Protein AF-A0A1I7XI02-F1 (afdb_monomer)

pLDDT: mean 79.26, std 11.62, range [42.19, 91.25]

Organism: Heterorhabditis bacteriophora (NCBI:txid37862)

Sequence (81 aa):
MSRLLRSCVTRMALHRTVELNQEFGIVKDRPRSGRHRSVNTSVRKMVMKRILRVNNRSMRKMASDLNISPKSMRRVIKHEL

Nearest PDB structures (foldseek):
  7s03-assembly1_A-2  TM=5.147E-01  e=2.717E-01  Homo sapiens
  7fby-assembly1_A  TM=8.026E-01  e=2.574E+00  Pyrococcus horikoshii OT3
  1hlv-assembly1_A  TM=7.066E-01  e=3.354E+00  Homo sapiens
  6p0u-assembly1_B  TM=4.697E-01  e=2.410E+00  Escherichia coli K-12
  7nrd-assembly1_Sh  TM=3.899E-01  e=1.850E+00  Saccharomyces cerevisiae S288C

Mean predicted aligned error: 13.02 Å

Structure (mmCIF, N/CA/C/O backbone):
data_AF-A0A1I7XI02-F1
#
_entry.id   AF-A0A1I7XI02-F1
#
loop_
_atom_site.group_PDB
_atom_site.id
_atom_site.type_symbol
_atom_site.label_atom_id
_atom_site.label_alt_id
_atom_site.label_comp_id
_atom_site.label_asym_id
_atom_site.label_entity_id
_atom_site.label_seq_id
_atom_site.pdbx_PDB_ins_code
_atom_site.Cartn_x
_atom_site.Cartn_y
_atom_site.Cartn_z
_atom_site.occupancy
_atom_site.B_iso_or_equiv
_atom_site.auth_seq_id
_atom_site.auth_comp_id
_atom_site.auth_asym_id
_atom_site.auth_atom_id
_atom_site.pdbx_PDB_model_num
ATOM 1 N N . MET A 1 1 ? -28.392 20.608 33.832 1.00 42.19 1 MET A N 1
ATOM 2 C CA . MET A 1 1 ? -29.370 19.609 33.341 1.00 42.19 1 MET A CA 1
ATOM 3 C C . MET A 1 1 ? -28.710 18.713 32.298 1.00 42.19 1 MET A C 1
ATOM 5 O O . MET A 1 1 ? -28.844 18.962 31.107 1.00 42.19 1 MET A O 1
ATOM 9 N N . SER A 1 2 ? -27.991 17.677 32.725 1.00 43.25 2 SER A N 1
ATOM 10 C CA . SER A 1 2 ? -27.427 16.676 31.810 1.00 43.25 2 SER A CA 1
ATOM 11 C C . SER A 1 2 ? -28.390 15.497 31.800 1.00 43.25 2 SER A C 1
ATOM 13 O O . SER A 1 2 ? -28.428 14.714 32.747 1.00 43.25 2 SER A O 1
ATOM 15 N N . ARG A 1 3 ? -29.270 15.454 30.794 1.00 49.22 3 ARG A N 1
ATOM 16 C CA . ARG A 1 3 ? -30.272 14.395 30.647 1.00 49.22 3 ARG A CA 1
ATOM 17 C C . ARG A 1 3 ? -29.581 13.033 30.628 1.00 49.22 3 ARG A C 1
ATOM 19 O O . ARG A 1 3 ? -28.582 12.837 29.943 1.00 49.22 3 ARG A O 1
ATOM 26 N N . LEU A 1 4 ? -30.161 12.124 31.400 1.00 51.94 4 LEU A N 1
ATOM 27 C CA . LEU A 1 4 ? -29.817 10.718 31.531 1.00 51.94 4 LEU A CA 1
ATOM 28 C C . LEU A 1 4 ? -29.693 10.052 30.153 1.00 51.94 4 LEU A C 1
ATOM 30 O O . LEU A 1 4 ? -30.691 9.633 29.569 1.00 51.94 4 LEU A O 1
ATOM 34 N N . LEU A 1 5 ? -28.470 9.876 29.660 1.00 54.78 5 LEU A N 1
ATOM 35 C CA . LEU A 1 5 ? -28.200 8.811 28.704 1.00 54.78 5 LEU A CA 1
ATOM 36 C C . LEU A 1 5 ? -28.079 7.522 29.511 1.00 54.78 5 LEU A C 1
ATOM 38 O O . LEU A 1 5 ? -26.999 7.141 29.963 1.00 54.78 5 LEU A O 1
ATOM 42 N N . ARG A 1 6 ? -29.230 6.871 29.708 1.00 56.62 6 ARG A N 1
ATOM 43 C CA . ARG A 1 6 ? -29.382 5.491 30.189 1.00 56.62 6 ARG A CA 1
ATOM 44 C C . ARG A 1 6 ? -28.807 4.541 29.133 1.00 56.62 6 ARG A C 1
ATOM 46 O O . ARG A 1 6 ? -29.528 3.814 28.464 1.00 56.62 6 ARG A O 1
ATOM 53 N N . SER A 1 7 ? -27.507 4.654 28.906 1.00 62.50 7 SER A N 1
ATOM 54 C CA . SER A 1 7 ? -26.765 3.916 27.898 1.00 62.50 7 SER A CA 1
ATOM 55 C C . SER A 1 7 ? -26.002 2.798 28.595 1.00 62.50 7 SER A C 1
ATOM 57 O O . SER A 1 7 ? -25.410 3.007 29.653 1.00 62.50 7 SER A O 1
ATOM 59 N N . CYS A 1 8 ? -26.029 1.599 28.022 1.00 70.25 8 CYS A N 1
ATOM 60 C CA . CYS A 1 8 ? -25.286 0.430 28.495 1.00 70.25 8 CYS A CA 1
ATOM 61 C C . CYS A 1 8 ? -23.783 0.577 28.183 1.00 70.25 8 CYS A C 1
ATOM 63 O O . CYS A 1 8 ? -23.160 -0.323 27.628 1.00 70.25 8 CYS A O 1
ATOM 65 N N . VAL A 1 9 ? -23.218 1.754 28.445 1.00 71.06 9 VAL A N 1
ATOM 66 C CA . VAL A 1 9 ? -21.853 2.136 28.094 1.00 71.06 9 VAL A CA 1
ATOM 67 C C . VAL A 1 9 ? -21.049 2.208 29.380 1.00 71.06 9 VAL A C 1
ATOM 69 O O . VAL A 1 9 ? -21.476 2.790 30.377 1.00 71.06 9 VAL A O 1
ATOM 72 N N . THR A 1 10 ? -19.872 1.591 29.378 1.00 84.56 10 THR A N 1
ATOM 73 C CA . THR A 1 10 ? -18.998 1.608 30.549 1.00 84.56 10 THR A CA 1
ATOM 74 C C . THR A 1 10 ? -18.602 3.046 30.887 1.00 84.56 10 THR A C 1
ATOM 76 O O . THR A 1 10 ? -18.258 3.840 30.011 1.00 84.56 10 THR A O 1
ATOM 79 N N . ARG A 1 11 ? -18.605 3.389 32.181 1.00 83.31 11 ARG A N 1
ATOM 80 C CA . ARG A 1 11 ? -18.226 4.725 32.686 1.00 83.31 11 ARG A CA 1
ATOM 81 C C . ARG A 1 11 ? -16.867 5.195 32.144 1.00 83.31 11 ARG A C 1
ATOM 83 O O . ARG A 1 11 ? -16.681 6.373 31.867 1.00 83.31 11 ARG A O 1
ATOM 90 N N . MET A 1 12 ? -15.945 4.255 31.940 1.00 86.06 12 MET A N 1
ATOM 91 C CA . MET A 1 12 ? -14.625 4.505 31.361 1.00 86.06 12 MET A CA 1
ATOM 92 C C . MET A 1 12 ? -14.681 4.903 29.876 1.00 86.06 12 MET A C 1
ATOM 94 O O . MET A 1 12 ? -13.914 5.761 29.452 1.00 86.06 12 MET A O 1
ATOM 98 N N . ALA A 1 13 ? -15.583 4.314 29.083 1.00 82.31 13 ALA A N 1
ATOM 99 C CA . ALA A 1 13 ? -15.781 4.713 27.691 1.00 82.31 13 ALA A CA 1
ATOM 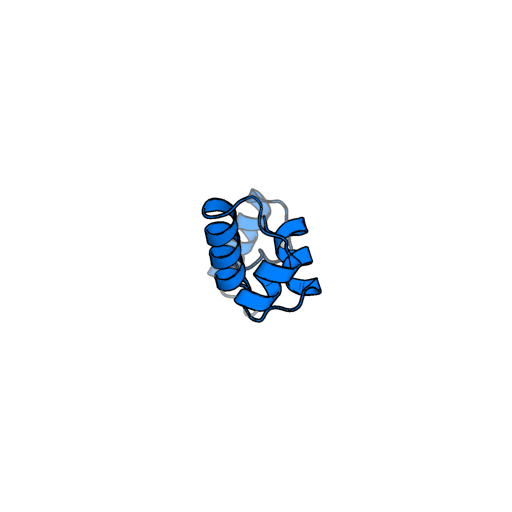100 C C . ALA A 1 13 ? -16.367 6.129 27.601 1.00 82.31 13 ALA A C 1
ATOM 102 O O . ALA A 1 13 ? -15.856 6.936 26.833 1.00 82.31 13 ALA A O 1
ATOM 103 N N . LEU A 1 14 ? -17.346 6.461 28.455 1.00 85.06 14 LEU A N 1
ATOM 104 C CA . LEU A 1 14 ? -17.900 7.819 28.536 1.00 85.06 14 LEU A CA 1
ATOM 105 C C . LEU A 1 14 ? -16.826 8.865 28.862 1.00 85.06 14 LEU A C 1
ATOM 107 O O . LEU A 1 14 ? -16.758 9.889 28.188 1.00 85.06 14 LEU A O 1
ATOM 111 N N . HIS A 1 15 ? -15.971 8.595 29.852 1.00 85.00 15 HIS A N 1
ATOM 112 C CA . HIS A 1 15 ? -14.892 9.513 30.231 1.00 85.00 15 HIS A CA 1
ATOM 113 C C . HIS A 1 15 ? -13.936 9.783 29.065 1.00 85.00 15 HIS A C 1
ATOM 115 O O . HIS A 1 15 ? -13.691 10.935 28.721 1.00 85.00 15 HIS A O 1
ATOM 121 N N . ARG A 1 16 ? -13.491 8.716 28.386 1.00 81.81 16 ARG A N 1
ATOM 122 C CA . ARG A 1 16 ? -12.606 8.820 27.217 1.00 81.81 16 ARG A CA 1
ATOM 123 C C . ARG A 1 16 ? -13.244 9.623 26.087 1.00 81.81 16 ARG A C 1
ATOM 125 O O . ARG A 1 16 ? -12.563 10.411 25.447 1.00 81.81 16 ARG A O 1
ATOM 132 N N . THR A 1 17 ? -14.540 9.441 25.830 1.00 81.12 17 THR A N 1
ATOM 133 C CA . THR A 1 17 ? -15.251 10.212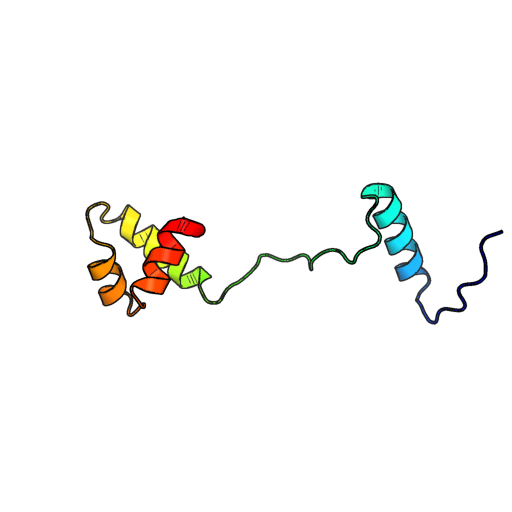 24.800 1.00 81.12 17 THR A CA 1
ATOM 134 C C . THR A 1 17 ? -15.327 11.698 25.152 1.00 81.12 17 THR A C 1
ATOM 136 O O . THR A 1 17 ? -15.165 12.535 24.269 1.00 81.12 17 THR A O 1
ATOM 139 N N . VAL A 1 18 ? -15.552 12.043 26.424 1.00 85.19 18 VAL A N 1
ATOM 140 C CA . VAL A 1 18 ? -15.580 13.445 26.878 1.00 85.19 18 VAL A CA 1
ATOM 141 C C . VAL A 1 18 ? -14.199 14.094 26.763 1.00 85.19 18 VAL A C 1
ATOM 143 O O . VAL A 1 18 ? -14.104 15.175 26.188 1.00 85.19 18 VAL A O 1
ATOM 146 N N . GLU A 1 19 ? -13.137 13.425 27.220 1.00 84.44 19 GLU A N 1
ATOM 147 C CA . GLU A 1 19 ? -11.754 13.914 27.086 1.0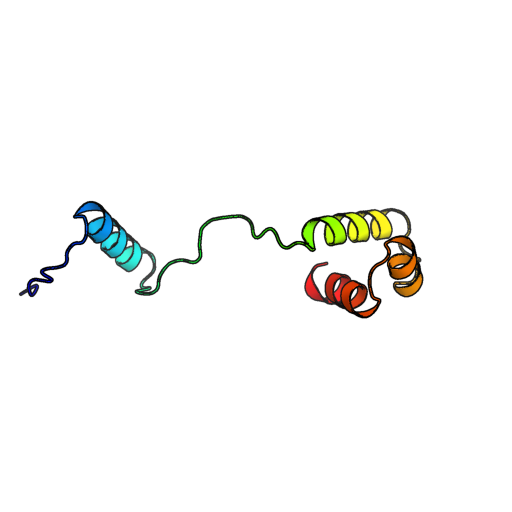0 84.44 19 GLU A CA 1
ATOM 148 C C . GLU A 1 19 ? -11.373 14.132 25.615 1.00 84.44 19 GLU A C 1
ATOM 150 O O . GLU A 1 19 ? -10.911 15.210 25.248 1.00 84.44 19 GLU A O 1
ATOM 155 N N . LEU A 1 20 ? -11.658 13.160 24.739 1.00 77.25 20 LEU A N 1
ATOM 156 C CA . LEU A 1 20 ? -11.384 13.274 23.301 1.00 77.25 20 LEU A CA 1
ATOM 157 C C . LEU A 1 20 ? -12.146 14.432 22.641 1.00 77.25 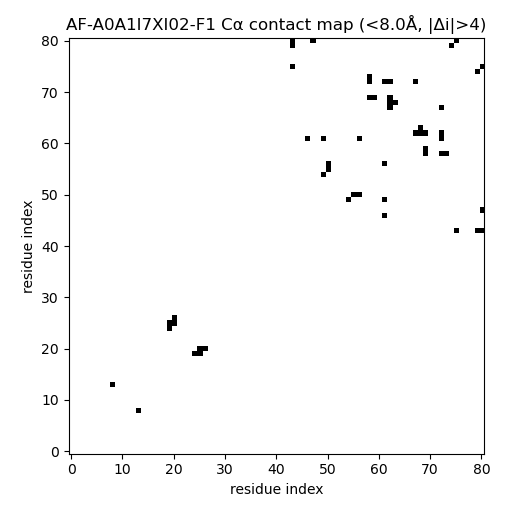20 LEU A C 1
ATOM 159 O O . LEU A 1 20 ? -11.596 15.124 21.782 1.00 77.25 20 LEU A O 1
ATOM 163 N N . ASN A 1 21 ? -13.401 14.653 23.039 1.00 81.81 21 ASN A N 1
ATOM 164 C CA . ASN A 1 21 ? -14.193 15.781 22.554 1.00 81.81 21 ASN A CA 1
ATOM 165 C C . ASN A 1 21 ? -13.609 17.121 23.006 1.00 81.81 21 ASN A C 1
ATOM 167 O O . ASN A 1 21 ? -13.629 18.074 22.234 1.00 81.81 21 ASN A O 1
ATOM 171 N N . GLN A 1 22 ? -13.090 17.203 24.229 1.00 82.44 22 GLN A N 1
ATOM 172 C CA . GLN A 1 22 ? -12.499 18.430 24.752 1.00 82.44 22 GLN A CA 1
ATOM 173 C C . GLN A 1 22 ? -11.127 18.726 24.127 1.00 82.44 22 GLN A C 1
ATOM 175 O O . GLN A 1 22 ? -10.826 19.885 23.856 1.00 82.44 22 GLN A O 1
ATOM 180 N N . GLU A 1 23 ? -10.325 17.695 23.847 1.00 82.50 23 GLU A N 1
ATOM 181 C CA . GLU A 1 23 ? -9.013 17.837 23.201 1.00 82.50 23 GLU A CA 1
ATOM 182 C C . GLU A 1 23 ? -9.107 18.172 21.706 1.00 82.50 23 GLU A C 1
ATOM 184 O O . GLU A 1 23 ? -8.345 19.000 21.211 1.00 82.50 23 GLU A O 1
ATOM 189 N N . PHE A 1 24 ? -10.019 17.524 20.970 1.00 76.50 24 PHE A N 1
ATOM 190 C CA . PHE A 1 24 ? -10.044 17.596 19.503 1.00 76.50 24 PHE A CA 1
ATOM 191 C C . PHE A 1 24 ? -11.302 18.249 18.920 1.00 76.50 24 PHE A C 1
ATOM 193 O O . PHE A 1 24 ? -11.312 18.564 17.732 1.00 76.50 24 PHE A O 1
ATOM 200 N N . GLY A 1 25 ? -12.368 18.443 19.705 1.00 78.44 25 GLY A N 1
ATOM 201 C CA . GLY A 1 25 ? -13.632 19.025 19.233 1.00 78.44 25 GLY A CA 1
ATOM 202 C C . GLY A 1 25 ? -14.415 18.137 18.256 1.00 78.44 25 GLY A C 1
ATOM 203 O O . GLY A 1 25 ? -15.297 18.625 17.551 1.00 78.44 25 GLY A O 1
ATOM 204 N N . ILE A 1 26 ? -14.085 16.844 18.164 1.00 74.12 26 ILE A N 1
ATOM 205 C CA . ILE A 1 26 ? -14.633 15.923 17.159 1.00 74.12 26 ILE A CA 1
ATOM 206 C C . ILE A 1 26 ? -15.468 14.836 17.839 1.00 74.12 26 ILE A C 1
ATOM 208 O O . ILE A 1 26 ? -14.931 13.985 18.534 1.00 74.12 26 ILE A O 1
ATOM 212 N N . VAL A 1 27 ? -16.768 14.811 17.525 1.00 77.88 27 VAL A N 1
ATOM 213 C CA . VAL A 1 27 ? -17.735 13.800 18.011 1.00 77.88 27 VAL A CA 1
ATOM 214 C C . VAL A 1 27 ? -17.628 12.463 17.254 1.00 77.88 27 VAL A C 1
ATOM 216 O O . VAL A 1 27 ? -18.194 11.455 17.669 1.00 77.88 27 VAL A O 1
ATOM 219 N N . LYS A 1 28 ? -16.921 12.436 16.118 1.00 77.62 28 LYS A N 1
ATOM 220 C CA . LYS A 1 28 ? -16.728 11.222 15.311 1.00 77.62 28 LYS A CA 1
ATOM 221 C C . LYS A 1 28 ? -15.659 10.313 15.913 1.00 77.62 28 LYS A C 1
ATOM 223 O O . LYS A 1 28 ? -14.659 10.791 16.442 1.00 77.62 28 LYS A O 1
ATOM 228 N N . ASP A 1 29 ? -15.828 9.007 15.713 1.00 75.69 29 ASP A N 1
ATOM 229 C CA . ASP A 1 29 ? -14.821 8.019 16.089 1.00 75.69 29 ASP A CA 1
ATOM 230 C C . ASP A 1 29 ? -13.470 8.315 15.432 1.00 75.69 29 ASP A C 1
ATOM 232 O O . ASP A 1 29 ?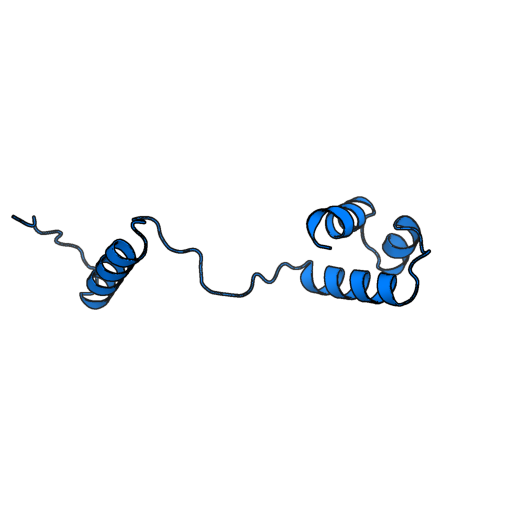 -13.365 8.573 14.225 1.00 75.69 29 ASP A O 1
ATOM 236 N N . ARG A 1 30 ? -12.410 8.239 16.240 1.00 73.25 30 ARG A N 1
ATOM 237 C CA . ARG A 1 30 ? -11.041 8.388 15.755 1.00 73.25 30 ARG A CA 1
ATOM 238 C C . ARG A 1 30 ? -10.719 7.224 14.811 1.00 73.25 30 ARG A C 1
ATOM 240 O O . ARG A 1 30 ? -10.980 6.070 15.167 1.00 73.25 30 ARG A O 1
ATOM 247 N N . PRO A 1 31 ? -10.093 7.477 13.646 1.00 74.19 31 PRO A N 1
ATOM 248 C CA . PRO A 1 31 ? -9.580 6.393 12.823 1.00 74.19 31 PRO A CA 1
ATOM 249 C C . PRO A 1 31 ? -8.657 5.511 13.665 1.00 74.19 31 PRO A C 1
ATOM 251 O O . PRO A 1 31 ? -7.879 6.003 14.490 1.00 74.19 31 PRO A O 1
ATOM 254 N N . ARG A 1 32 ? -8.773 4.194 13.478 1.00 77.94 32 ARG A N 1
ATOM 255 C CA . ARG A 1 32 ? -8.047 3.209 14.279 1.00 77.94 32 ARG A CA 1
ATOM 256 C C . ARG A 1 32 ? -6.555 3.537 14.280 1.00 77.94 32 ARG A C 1
ATOM 258 O O . ARG A 1 32 ? -5.927 3.618 13.228 1.00 77.94 32 ARG A O 1
ATOM 265 N N . SER A 1 33 ? -5.999 3.692 15.479 1.00 71.19 33 SER A N 1
ATOM 266 C CA . SER A 1 33 ? -4.560 3.831 15.672 1.00 71.19 33 SER A CA 1
ATOM 267 C C . SER A 1 33 ? -3.853 2.592 15.120 1.00 71.19 33 SER A C 1
ATOM 269 O O . SER A 1 33 ? -4.185 1.457 15.470 1.00 71.19 33 SER A O 1
ATOM 271 N N . GLY A 1 34 ? -2.908 2.810 14.211 1.00 74.94 34 GLY A N 1
ATOM 272 C CA . GLY A 1 34 ? -2.126 1.750 13.597 1.00 74.94 34 GLY A CA 1
ATOM 273 C C . GLY A 1 34 ? -1.517 2.190 12.275 1.00 74.94 34 GLY A C 1
ATOM 274 O O . GLY A 1 34 ? -2.102 2.957 11.513 1.00 74.94 34 GLY A O 1
ATOM 275 N N . ARG A 1 35 ? -0.320 1.683 11.969 1.00 72.50 35 ARG A N 1
ATOM 276 C CA . ARG A 1 35 ? 0.292 1.895 10.655 1.00 72.50 35 ARG A CA 1
ATOM 277 C C . ARG A 1 35 ? -0.554 1.182 9.605 1.00 72.50 35 ARG A C 1
ATOM 279 O O . ARG A 1 35 ? -0.641 -0.045 9.640 1.00 72.50 35 ARG A O 1
ATOM 286 N N . HIS A 1 36 ? -1.114 1.925 8.652 1.00 63.84 36 HIS A N 1
ATOM 287 C CA . HIS A 1 36 ? -1.799 1.334 7.504 1.00 63.84 36 HIS A CA 1
ATOM 288 C C . HIS A 1 36 ? -0.863 0.350 6.789 1.00 63.84 36 HIS A C 1
ATOM 290 O O . HIS A 1 36 ? 0.140 0.737 6.185 1.00 63.84 36 HIS A O 1
ATOM 296 N N . ARG A 1 37 ? -1.178 -0.944 6.881 1.00 59.75 37 ARG A N 1
ATOM 297 C CA . ARG A 1 37 ? -0.539 -1.993 6.088 1.00 59.75 37 ARG A CA 1
ATOM 298 C C . ARG A 1 37 ? -1.468 -2.313 4.926 1.00 59.75 37 ARG A C 1
ATOM 300 O O . ARG A 1 37 ? -2.388 -3.106 5.072 1.00 59.75 37 ARG A O 1
ATOM 307 N N . SER A 1 38 ? -1.257 -1.668 3.783 1.00 62.66 38 SER A N 1
ATOM 308 C CA . SER A 1 38 ? -1.857 -2.146 2.537 1.00 62.66 38 SER A CA 1
ATOM 309 C C . SER A 1 38 ? -1.080 -3.369 2.044 1.00 62.66 38 SER A C 1
ATOM 311 O O . SER A 1 38 ? 0.128 -3.482 2.289 1.00 62.66 38 SER A O 1
ATOM 313 N N . VAL A 1 39 ? -1.745 -4.253 1.294 1.00 59.00 39 VAL A N 1
ATOM 314 C CA . VAL A 1 39 ? -1.104 -5.366 0.562 1.00 59.00 39 VAL A CA 1
ATOM 315 C C . VAL A 1 39 ? 0.057 -4.857 -0.317 1.00 59.00 39 VAL A C 1
ATOM 317 O O . VAL A 1 39 ? 1.051 -5.548 -0.514 1.00 59.00 39 VAL A O 1
ATOM 320 N N . ASN A 1 40 ? 0.004 -3.590 -0.743 1.00 64.75 40 ASN A N 1
ATOM 321 C CA . ASN A 1 40 ? 1.010 -2.945 -1.588 1.00 64.75 40 ASN A CA 1
ATOM 322 C C . ASN A 1 40 ? 2.256 -2.441 -0.833 1.00 64.75 40 ASN A C 1
ATOM 324 O O . ASN A 1 40 ? 3.198 -1.967 -1.465 1.00 64.75 40 ASN A O 1
ATOM 328 N N . THR A 1 41 ? 2.321 -2.531 0.502 1.00 70.75 41 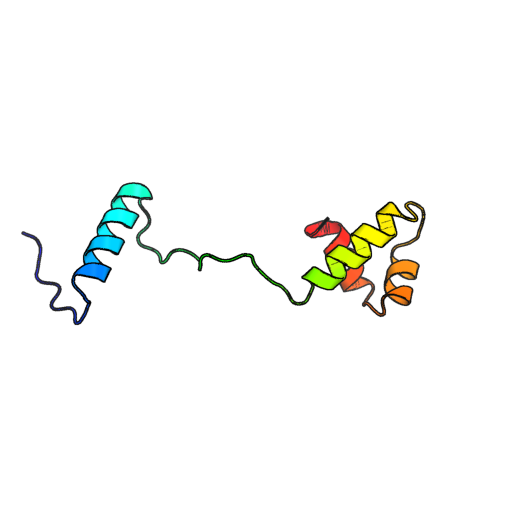THR A N 1
ATOM 329 C CA . THR A 1 41 ? 3.490 -2.023 1.253 1.00 70.75 41 THR A CA 1
ATOM 330 C C . THR A 1 41 ? 4.797 -2.751 0.918 1.00 70.75 41 THR A C 1
ATOM 332 O O . THR A 1 41 ? 5.860 -2.125 0.918 1.00 70.75 41 THR A O 1
ATOM 335 N N . SER A 1 42 ? 4.748 -4.049 0.604 1.00 79.56 42 SER A N 1
ATOM 336 C CA . SER A 1 42 ? 5.912 -4.815 0.129 1.00 79.56 42 SER A CA 1
ATOM 337 C C . SER A 1 42 ? 6.329 -4.377 -1.276 1.00 79.56 42 SER A C 1
ATOM 339 O O . SER A 1 42 ? 7.506 -4.102 -1.513 1.00 79.56 42 SER A O 1
ATOM 341 N N . VAL A 1 43 ? 5.354 -4.223 -2.174 1.00 82.06 43 VAL A N 1
ATOM 342 C CA . VAL A 1 43 ? 5.528 -3.718 -3.541 1.00 82.06 43 VAL A CA 1
AT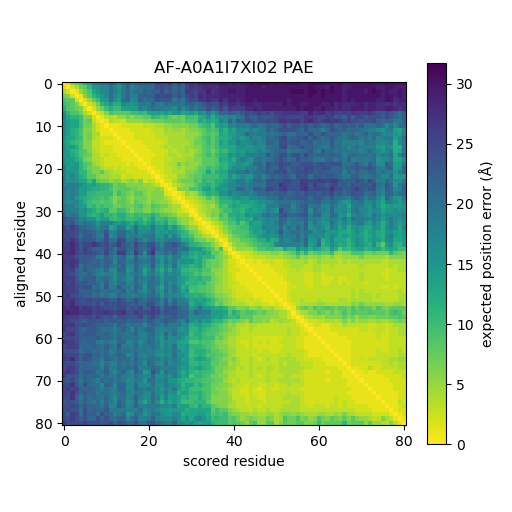OM 343 C C . VAL A 1 43 ? 6.203 -2.353 -3.535 1.00 82.06 43 VAL A C 1
ATOM 345 O O . VAL A 1 43 ? 7.230 -2.185 -4.187 1.00 82.06 43 VAL A O 1
ATOM 348 N N . ARG A 1 44 ? 5.701 -1.405 -2.740 1.00 85.50 44 ARG A N 1
ATOM 349 C CA . ARG A 1 44 ? 6.285 -0.066 -2.608 1.00 85.50 44 ARG A CA 1
ATOM 350 C C . ARG A 1 44 ? 7.758 -0.130 -2.212 1.00 85.50 44 ARG A C 1
ATOM 352 O O . ARG A 1 44 ? 8.597 0.491 -2.859 1.00 85.50 44 ARG A O 1
ATOM 359 N N . LYS A 1 45 ? 8.095 -0.926 -1.190 1.00 87.00 45 LYS A N 1
ATOM 360 C CA . LYS A 1 45 ? 9.489 -1.111 -0.750 1.00 87.00 45 LYS A CA 1
ATOM 361 C C . LYS A 1 45 ? 10.366 -1.702 -1.856 1.00 87.00 45 LYS A C 1
ATOM 363 O O . LYS A 1 45 ? 11.509 -1.278 -2.006 1.00 87.00 45 LYS A O 1
ATOM 368 N N . MET A 1 46 ? 9.857 -2.669 -2.621 1.00 88.12 46 MET A N 1
ATOM 369 C CA . MET A 1 46 ? 10.594 -3.270 -3.738 1.00 88.12 46 MET A CA 1
ATOM 370 C C . MET A 1 46 ? 10.823 -2.276 -4.878 1.00 88.12 46 MET A C 1
ATOM 372 O O . MET A 1 46 ? 11.946 -2.181 -5.370 1.00 88.12 46 MET A O 1
ATOM 376 N N . VAL A 1 47 ? 9.797 -1.509 -5.261 1.00 87.25 47 VAL A N 1
ATOM 377 C CA . VAL A 1 47 ? 9.897 -0.468 -6.296 1.00 87.25 47 VAL A CA 1
ATOM 378 C C . VAL A 1 47 ? 10.901 0.603 -5.874 1.00 87.25 47 VAL A C 1
ATOM 380 O O . VAL A 1 47 ? 11.814 0.906 -6.637 1.00 87.25 47 VAL A O 1
ATOM 383 N N . MET A 1 48 ? 10.819 1.089 -4.633 1.00 87.38 48 MET A N 1
ATOM 384 C CA . MET A 1 48 ? 11.755 2.078 -4.091 1.00 87.38 48 MET A CA 1
ATOM 385 C C . MET A 1 48 ? 13.201 1.568 -4.121 1.00 87.38 48 MET A C 1
ATOM 387 O O . MET A 1 48 ? 14.087 2.240 -4.641 1.00 87.38 48 MET A O 1
ATOM 391 N N . LYS A 1 49 ? 13.441 0.330 -3.663 1.00 89.38 49 LYS A N 1
ATOM 392 C CA . LYS A 1 49 ? 14.767 -0.305 -3.754 1.00 89.38 49 LYS A CA 1
ATOM 393 C C . LYS A 1 49 ? 15.264 -0.416 -5.195 1.00 89.38 49 LYS A C 1
ATOM 395 O O . LYS A 1 49 ? 16.464 -0.314 -5.425 1.00 89.38 49 LYS A O 1
ATOM 400 N N . ARG A 1 50 ? 14.375 -0.653 -6.164 1.00 87.62 50 ARG A N 1
ATOM 401 C CA . ARG A 1 50 ? 14.760 -0.810 -7.572 1.00 87.62 50 ARG A CA 1
ATOM 402 C C . ARG A 1 50 ? 15.123 0.521 -8.223 1.00 87.62 50 ARG A C 1
ATOM 404 O O . ARG A 1 50 ? 16.117 0.554 -8.935 1.00 87.62 50 ARG A O 1
ATOM 411 N N . ILE A 1 51 ? 14.384 1.587 -7.912 1.00 86.44 51 ILE A N 1
ATOM 412 C CA . ILE A 1 51 ? 14.688 2.957 -8.356 1.00 86.44 51 ILE A CA 1
ATOM 413 C C . ILE A 1 51 ? 16.035 3.417 -7.791 1.00 86.44 51 ILE A C 1
ATOM 415 O O . ILE A 1 51 ? 16.854 3.940 -8.536 1.00 86.44 51 ILE A O 1
ATOM 419 N N . LEU A 1 52 ? 16.299 3.157 -6.504 1.00 87.25 52 LEU A N 1
ATOM 420 C CA . LEU A 1 52 ? 17.583 3.502 -5.882 1.00 87.25 52 LEU A CA 1
ATOM 421 C C . LEU A 1 52 ? 18.769 2.748 -6.504 1.00 87.25 52 LEU A C 1
ATOM 423 O O . LEU A 1 52 ? 19.869 3.281 -6.558 1.00 87.25 52 LEU A O 1
ATOM 427 N N . ARG A 1 53 ? 18.558 1.509 -6.966 1.00 87.44 53 ARG A N 1
ATOM 428 C CA . ARG A 1 53 ? 19.604 0.707 -7.622 1.00 87.44 53 ARG A CA 1
ATOM 429 C C . ARG A 1 53 ? 19.826 1.098 -9.080 1.00 87.44 53 ARG A C 1
ATOM 431 O O . ARG A 1 53 ? 20.960 1.091 -9.537 1.00 87.44 53 ARG A O 1
ATOM 438 N N . VAL A 1 54 ? 18.750 1.356 -9.823 1.00 82.62 54 VAL A N 1
ATOM 439 C CA . VAL A 1 54 ? 18.792 1.706 -11.248 1.00 82.62 54 VAL A CA 1
ATOM 440 C C . VAL A 1 54 ? 17.727 2.766 -11.517 1.00 82.62 54 VAL A C 1
ATOM 442 O O . VAL A 1 54 ? 16.567 2.450 -11.791 1.00 82.62 54 VAL A O 1
ATOM 445 N N . ASN A 1 55 ? 18.134 4.029 -11.456 1.00 77.06 55 ASN A N 1
ATOM 446 C CA . ASN A 1 55 ? 17.263 5.192 -11.640 1.00 77.06 55 ASN A CA 1
ATOM 447 C C . ASN A 1 55 ? 16.742 5.345 -13.083 1.00 77.06 55 ASN A C 1
ATOM 449 O O . ASN A 1 55 ? 15.625 5.809 -13.284 1.00 77.06 55 ASN A O 1
ATOM 453 N N . ASN A 1 56 ? 17.495 4.878 -14.082 1.00 82.44 56 ASN A N 1
ATOM 454 C CA . ASN A 1 56 ? 17.159 5.054 -15.502 1.00 82.44 56 ASN A CA 1
ATOM 455 C C . ASN A 1 56 ? 16.239 3.956 -16.069 1.00 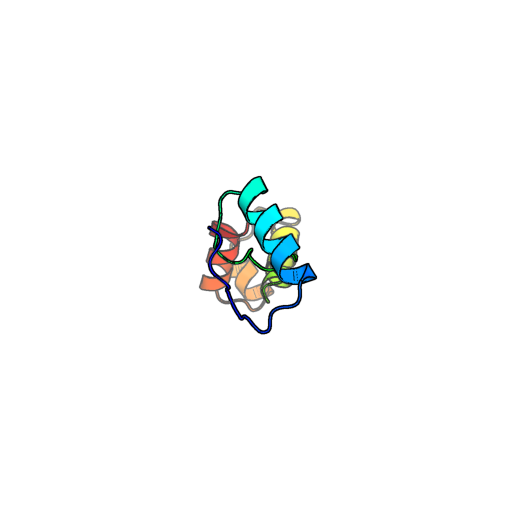82.44 56 ASN A C 1
ATOM 457 O O . ASN A 1 56 ? 16.022 3.866 -17.280 1.00 82.44 56 ASN A O 1
ATOM 461 N N . ARG A 1 57 ? 15.708 3.067 -15.222 1.00 85.69 57 ARG A N 1
ATOM 462 C CA . ARG A 1 57 ? 14.909 1.925 -15.679 1.00 85.69 57 ARG A CA 1
ATOM 463 C C . ARG A 1 57 ? 13.460 2.329 -15.931 1.00 85.69 57 ARG A C 1
ATOM 465 O O . ARG A 1 57 ? 12.815 2.952 -15.094 1.00 85.69 57 ARG A O 1
ATOM 472 N N . SER A 1 58 ? 12.903 1.910 -17.066 1.00 89.81 58 SER A N 1
ATOM 473 C CA . SER A 1 58 ? 11.513 2.237 -17.397 1.00 89.81 58 SER A CA 1
ATOM 474 C C . SER A 1 58 ? 10.511 1.543 -16.465 1.00 89.81 58 SER A C 1
ATOM 476 O O . SER A 1 58 ? 10.682 0.383 -16.074 1.00 89.81 58 SER A O 1
ATOM 478 N N . MET A 1 59 ? 9.398 2.225 -16.175 1.00 89.44 59 MET A N 1
ATOM 479 C CA . MET A 1 59 ? 8.303 1.676 -15.361 1.00 89.44 59 MET A CA 1
ATOM 480 C C . MET A 1 59 ? 7.762 0.354 -15.912 1.00 89.44 59 MET A C 1
ATOM 482 O O . MET A 1 59 ? 7.421 -0.539 -15.144 1.00 89.44 59 MET A O 1
ATOM 486 N N . ARG A 1 60 ? 7.702 0.210 -17.245 1.00 90.94 60 ARG A N 1
ATOM 487 C CA . ARG A 1 60 ? 7.229 -1.015 -17.905 1.00 90.94 60 ARG A CA 1
ATOM 488 C C . ARG A 1 60 ? 8.139 -2.201 -17.582 1.00 90.94 60 ARG A C 1
ATOM 490 O O . ARG A 1 60 ? 7.630 -3.254 -17.225 1.00 90.94 60 ARG A O 1
ATOM 497 N N . LYS A 1 61 ? 9.464 -2.022 -17.650 1.00 91.00 61 LYS A N 1
ATOM 498 C CA . LYS A 1 61 ? 10.421 -3.085 -17.304 1.00 91.00 61 LYS A CA 1
ATOM 499 C C . LYS A 1 61 ? 10.377 -3.425 -15.817 1.00 91.00 61 LYS A C 1
ATOM 501 O O . LYS A 1 61 ? 10.360 -4.596 -15.472 1.00 91.00 61 LYS A O 1
ATOM 506 N N . MET A 1 62 ? 10.268 -2.427 -14.940 1.00 90.31 62 MET A N 1
ATOM 507 C CA . MET A 1 62 ? 10.091 -2.683 -13.504 1.00 90.31 62 MET A CA 1
ATOM 508 C C . MET A 1 62 ? 8.787 -3.428 -13.193 1.00 90.31 62 MET A C 1
ATOM 510 O O . MET A 1 62 ? 8.764 -4.253 -12.286 1.00 90.31 62 MET A O 1
ATOM 514 N N . ALA A 1 63 ? 7.713 -3.139 -13.932 1.00 91.25 63 ALA A N 1
ATOM 515 C CA . ALA A 1 63 ? 6.425 -3.803 -13.769 1.00 91.25 63 ALA A CA 1
ATOM 516 C C . ALA A 1 63 ? 6.516 -5.280 -14.170 1.00 91.25 63 ALA A C 1
ATOM 518 O O . ALA A 1 63 ? 6.090 -6.135 -13.399 1.00 91.25 63 ALA A O 1
ATOM 519 N N . SER A 1 64 ? 7.148 -5.576 -15.312 1.00 91.12 64 SER A N 1
ATOM 520 C CA . SER A 1 64 ? 7.426 -6.950 -15.746 1.00 91.12 64 SER A CA 1
ATOM 521 C C . SER A 1 64 ? 8.300 -7.704 -14.743 1.00 91.12 64 SER A C 1
ATOM 523 O O . SER A 1 64 ? 7.925 -8.784 -14.312 1.00 91.12 64 SER A O 1
ATOM 525 N N . ASP A 1 65 ? 9.412 -7.117 -14.298 1.00 89.88 65 ASP A N 1
ATOM 526 C CA . ASP A 1 65 ? 10.335 -7.783 -13.371 1.00 89.88 65 ASP A CA 1
ATOM 527 C C . ASP A 1 65 ? 9.728 -8.087 -11.993 1.00 89.88 65 ASP A C 1
ATOM 529 O O . ASP A 1 65 ? 10.252 -8.922 -11.257 1.00 89.88 65 ASP A O 1
ATOM 533 N N . LEU A 1 66 ? 8.697 -7.339 -11.593 1.00 86.81 66 LEU A N 1
ATOM 534 C CA . LEU A 1 66 ? 8.007 -7.513 -10.315 1.00 86.81 66 LEU A CA 1
ATOM 535 C C . LEU A 1 66 ? 6.655 -8.229 -10.473 1.00 86.81 66 LEU A C 1
ATOM 537 O O . LEU A 1 66 ? 5.955 -8.393 -9.477 1.00 86.81 66 LEU A O 1
ATOM 541 N N . ASN A 1 67 ? 6.287 -8.651 -11.692 1.00 89.94 67 ASN A N 1
ATOM 542 C CA . ASN A 1 67 ? 4.984 -9.239 -12.029 1.00 89.94 67 ASN A CA 1
ATOM 543 C C . ASN A 1 67 ? 3.791 -8.379 -11.570 1.00 89.94 67 ASN A C 1
ATOM 545 O O . ASN A 1 67 ? 2.786 -8.872 -11.062 1.00 89.94 67 ASN A O 1
ATOM 549 N N . ILE A 1 68 ? 3.906 -7.061 -11.739 1.00 89.12 68 ILE A N 1
ATOM 550 C CA . ILE A 1 68 ? 2.889 -6.082 -11.344 1.00 89.12 68 ILE A CA 1
ATOM 551 C C . ILE A 1 68 ? 2.249 -5.503 -12.596 1.00 89.12 68 ILE A C 1
ATOM 553 O O . ILE A 1 68 ? 2.925 -5.228 -13.587 1.00 89.12 68 ILE A O 1
ATOM 557 N N . SER A 1 69 ? 0.943 -5.239 -12.547 1.00 90.94 69 SER A N 1
ATOM 558 C CA . SER A 1 69 ? 0.291 -4.541 -13.653 1.00 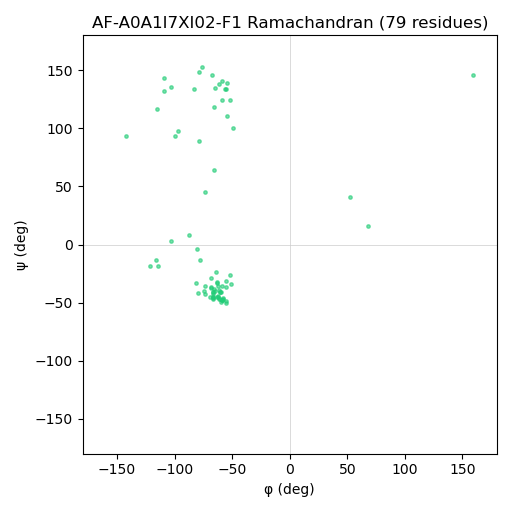90.94 69 SER A CA 1
ATOM 559 C C . SER A 1 69 ? 0.931 -3.154 -13.881 1.00 90.94 69 SER A C 1
ATOM 561 O O . SER A 1 69 ? 1.214 -2.428 -12.917 1.00 90.94 69 SER A O 1
ATOM 563 N N . PRO A 1 70 ? 1.106 -2.708 -15.139 1.00 89.88 70 PRO A N 1
ATOM 564 C CA . PRO A 1 70 ? 1.622 -1.368 -15.425 1.00 89.88 70 PRO A CA 1
ATOM 565 C C . PRO A 1 70 ? 0.799 -0.249 -14.767 1.00 89.88 70 PRO A C 1
ATOM 567 O O . PRO A 1 70 ? 1.347 0.784 -14.382 1.00 89.88 70 PRO A O 1
ATOM 570 N N . LYS A 1 71 ? -0.514 -0.458 -14.595 1.00 90.44 71 LYS A N 1
ATOM 571 C CA . LYS A 1 71 ? -1.428 0.479 -13.925 1.00 90.44 71 LYS A CA 1
ATOM 572 C C . LYS A 1 71 ? -1.117 0.605 -12.434 1.00 90.44 71 LYS A C 1
ATOM 574 O O . LYS A 1 71 ? -1.049 1.721 -11.923 1.00 90.44 71 LYS A O 1
ATOM 579 N N . SER A 1 72 ? -0.895 -0.516 -11.750 1.00 86.62 72 SER A N 1
ATOM 580 C CA . SER A 1 72 ? -0.513 -0.523 -10.335 1.00 86.62 72 SER A CA 1
ATOM 581 C C . SER A 1 72 ? 0.874 0.087 -10.130 1.00 86.62 72 SER A C 1
ATOM 583 O O . SER A 1 72 ? 1.034 0.911 -9.238 1.00 86.62 72 SER A O 1
ATOM 585 N N . MET A 1 73 ? 1.843 -0.214 -11.005 1.00 90.06 73 MET A N 1
ATOM 586 C CA . MET A 1 73 ? 3.172 0.414 -10.972 1.00 90.06 73 MET A CA 1
ATOM 587 C C . MET A 1 73 ? 3.088 1.944 -11.088 1.00 90.06 73 MET A C 1
ATOM 589 O O . MET A 1 73 ? 3.684 2.662 -10.287 1.00 90.06 73 MET A O 1
ATOM 593 N N . ARG A 1 74 ? 2.293 2.457 -12.039 1.00 89.81 74 ARG A N 1
ATOM 594 C CA . ARG A 1 74 ? 2.060 3.905 -12.186 1.00 89.81 74 ARG A CA 1
ATOM 595 C C . ARG A 1 74 ? 1.421 4.520 -10.944 1.00 89.81 74 ARG A C 1
ATOM 597 O O . ARG A 1 74 ? 1.803 5.618 -10.560 1.00 89.81 74 ARG A O 1
ATOM 604 N N . ARG A 1 75 ? 0.457 3.834 -10.321 1.00 88.50 75 ARG A N 1
ATOM 605 C CA . ARG A 1 75 ? -0.178 4.307 -9.080 1.00 88.50 75 ARG A CA 1
ATOM 606 C C . ARG A 1 75 ? 0.826 4.411 -7.935 1.00 88.50 75 ARG A C 1
ATOM 608 O O . ARG A 1 75 ? 0.843 5.437 -7.269 1.00 88.50 75 ARG A O 1
ATOM 615 N N . VAL A 1 76 ? 1.673 3.397 -7.760 1.00 87.19 76 VAL A N 1
ATOM 616 C CA . VAL A 1 76 ? 2.717 3.394 -6.723 1.00 87.19 76 VAL A CA 1
ATOM 617 C C . VAL A 1 76 ? 3.689 4.552 -6.939 1.00 87.19 76 VAL A C 1
ATOM 619 O O . VAL A 1 76 ? 3.954 5.294 -6.005 1.00 87.19 76 VAL A O 1
ATOM 622 N N . ILE A 1 77 ? 4.161 4.763 -8.170 1.00 85.31 77 ILE A N 1
ATOM 623 C CA . ILE A 1 77 ? 5.108 5.847 -8.469 1.00 85.31 77 ILE A CA 1
ATOM 624 C C . ILE A 1 77 ? 4.470 7.237 -8.341 1.00 85.31 77 ILE A C 1
ATOM 626 O O . ILE A 1 77 ? 5.142 8.157 -7.907 1.00 85.31 77 ILE A O 1
ATOM 630 N N . LYS A 1 78 ? 3.195 7.409 -8.714 1.00 87.31 78 LYS A N 1
ATOM 631 C CA . LYS A 1 78 ? 2.528 8.724 -8.699 1.00 87.31 78 LYS A CA 1
ATOM 632 C C . LYS A 1 78 ? 2.004 9.142 -7.321 1.00 87.31 78 LYS A C 1
ATOM 634 O O . LYS A 1 78 ? 1.902 10.334 -7.060 1.00 87.31 78 LYS A O 1
ATOM 639 N N . HIS A 1 79 ? 1.560 8.186 -6.505 1.00 82.31 79 HIS A N 1
ATOM 640 C CA . HIS A 1 79 ? 0.812 8.472 -5.275 1.00 82.31 79 HIS A CA 1
ATOM 641 C C . HIS A 1 79 ? 1.461 7.921 -4.001 1.00 82.31 79 HIS A C 1
ATOM 643 O O . HIS A 1 79 ? 1.075 8.345 -2.915 1.00 82.31 79 HIS A O 1
ATOM 649 N N . GLU A 1 80 ? 2.380 6.954 -4.097 1.00 76.19 80 GLU A N 1
ATOM 650 C CA . GLU A 1 80 ? 2.995 6.317 -2.922 1.00 76.19 80 GLU A CA 1
ATOM 651 C C . GLU A 1 80 ? 4.504 6.594 -2.773 1.00 76.19 80 GLU A C 1
ATOM 653 O O . GLU A 1 80 ? 5.047 6.389 -1.681 1.00 76.19 80 GLU A O 1
ATOM 658 N N . LEU A 1 81 ? 5.186 7.022 -3.838 1.00 73.62 81 LEU A N 1
ATOM 659 C CA . LEU A 1 81 ? 6.552 7.559 -3.819 1.00 73.62 81 LEU A CA 1
ATOM 660 C C . LEU A 1 81 ? 6.498 9.082 -3.886 1.00 73.62 81 LEU A C 1
ATOM 662 O O . LEU A 1 81 ? 7.289 9.684 -3.133 1.00 73.62 81 LEU A O 1
#

Solvent-accessible surface area (backbone atoms only — not comparable to full-atom values): 5266 Å² total; per-residue (Å²): 138,82,78,84,77,89,56,101,62,55,71,68,57,55,50,53,53,52,52,47,31,71,76,68,72,49,92,65,84,75,78,77,88,70,85,87,78,54,91,56,55,62,54,50,53,52,51,52,54,45,43,75,73,44,71,89,60,55,67,63,59,56,12,60,79,66,75,41,56,60,68,58,48,51,48,42,62,74,75,73,104

Radius of gyration: 22.9 Å; Cα contacts (8 Å, |Δi|>4): 28; chains: 1; bounding box: 50×29×51 Å

Foldseek 3Di:
DPDDPPDPDDPVVVVVQVVCCVVPVDNDDDDDDDDDDDPCPVVLVQLVVVCVVPVPDDLVVVCVVVVHDSVVSVCSVPPVD

Secondary structure (DSSP, 8-state):
----------HHHHHHHHHHHHHH---SPPPPSS----TTHHHHHHHHHHHHH-TT--HHHHHHHTT--HHHHHHIIIII-